Protein AF-A0A838KP47-F1 (afdb_monomer_lite)

Radius of gyration: 16.25 Å; chains: 1; bounding box: 41×22×41 Å

Sequence (109 aa):
MSPIASRFADVGAPGHLAGQWFAALLRDGFATALTDSQAPFADLGSVGLRGLLSTVDLDRDLEAAIDHVMTGFASLSVHPDVVAGIRALERAGFRLVTLSNGAAAVADR

Secondary structure (DSSP, 8-state):
-HHHHHHHHTTT--TTHHHHHHHHHHHHHHHHHHTT----HHHHHHHHHHHHHTTS--SS-HHHHHHHHHHHHHTPPPPTTHHHHHHHHHHTT-------SS-GGGTT-

Foldseek 3Di:
DVLLLVLLVVFVHHSVVSVVLVVQLVVVVVVCVVPVHDDASLVSSLVSQLVVCVVGDTPDDSVVSSCSSSVSVLPDDDDPCVVVVVVVCVVVVDDDDDDDSHDPVSVVD

pLDDT: mean 93.73, std 6.31, range [60.62, 98.5]

Structure (mmCIF, N/CA/C/O backbone):
data_AF-A0A838KP47-F1
#
_entry.id   AF-A0A838KP47-F1
#
loop_
_atom_site.group_PDB
_atom_site.id
_atom_site.type_symbol
_atom_site.label_atom_id
_atom_site.label_alt_id
_atom_site.label_comp_id
_atom_site.label_asym_id
_atom_site.label_entity_id
_atom_site.label_seq_id
_atom_site.pdbx_PDB_ins_code
_atom_site.Cartn_x
_atom_site.Cartn_y
_atom_site.Cartn_z
_atom_site.occupancy
_atom_site.B_iso_or_equiv
_atom_site.auth_seq_id
_atom_site.auth_comp_id
_atom_site.auth_asym_id
_atom_site.auth_atom_id
_atom_site.pdbx_PDB_model_num
ATOM 1 N N . MET A 1 1 ? -5.610 -6.756 -3.994 1.00 78.62 1 MET A N 1
ATOM 2 C CA . MET A 1 1 ? -4.362 -6.514 -4.755 1.00 78.62 1 MET A CA 1
ATOM 3 C C . MET A 1 1 ? -4.596 -5.975 -6.161 1.00 78.62 1 MET A C 1
ATOM 5 O O . MET A 1 1 ? -3.721 -5.277 -6.651 1.00 78.62 1 MET A O 1
ATOM 9 N N . SER A 1 2 ? -5.751 -6.217 -6.793 1.00 87.06 2 SER A N 1
ATOM 10 C CA . SER A 1 2 ? -6.020 -5.783 -8.175 1.00 87.06 2 SER A CA 1
ATOM 11 C C . SER A 1 2 ? -5.728 -4.300 -8.474 1.00 87.06 2 SER A C 1
ATOM 13 O O . SER A 1 2 ? -5.097 -4.045 -9.495 1.00 87.06 2 SER A O 1
ATOM 15 N N . PRO A 1 3 ? -6.068 -3.323 -7.601 1.00 91.94 3 PRO A N 1
ATOM 16 C CA 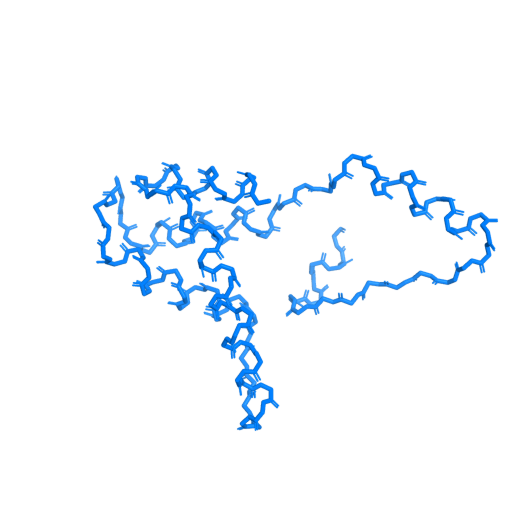. PRO A 1 3 ? -5.738 -1.920 -7.868 1.00 91.94 3 PRO A CA 1
ATOM 17 C C . PRO A 1 3 ? -4.230 -1.641 -7.938 1.00 91.94 3 PRO A C 1
ATOM 19 O O . PRO A 1 3 ? -3.792 -0.871 -8.783 1.00 91.94 3 PRO A O 1
ATOM 22 N N . ILE A 1 4 ? -3.422 -2.302 -7.102 1.00 95.62 4 ILE A N 1
ATOM 23 C CA . ILE A 1 4 ? -1.955 -2.175 -7.146 1.00 95.62 4 ILE A CA 1
ATOM 24 C C . ILE A 1 4 ? -1.371 -2.937 -8.328 1.00 95.62 4 ILE A C 1
ATOM 26 O O . ILE A 1 4 ? -0.479 -2.423 -8.988 1.00 95.62 4 ILE A O 1
ATOM 30 N N . ALA A 1 5 ? -1.903 -4.115 -8.654 1.00 97.06 5 ALA A N 1
ATOM 31 C CA . ALA A 1 5 ? -1.490 -4.846 -9.850 1.00 97.06 5 ALA A CA 1
ATOM 32 C C . ALA A 1 5 ? -1.669 -4.004 -11.128 1.00 97.06 5 ALA A C 1
ATOM 34 O O . ALA A 1 5 ? -0.807 -4.045 -12.002 1.00 97.06 5 ALA A O 1
ATOM 35 N N . SER A 1 6 ? -2.729 -3.187 -11.201 1.00 97.31 6 SER A N 1
ATOM 36 C CA . SER A 1 6 ? -2.908 -2.213 -12.287 1.00 97.31 6 SER A CA 1
ATOM 37 C C . SER A 1 6 ? -1.781 -1.183 -12.329 1.00 97.31 6 SER A C 1
ATOM 39 O O . SER A 1 6 ? -1.283 -0.892 -13.403 1.00 97.31 6 SER A O 1
ATOM 41 N N . ARG A 1 7 ? -1.319 -0.676 -11.177 1.00 97.75 7 ARG A N 1
ATOM 42 C CA . ARG A 1 7 ? -0.215 0.300 -11.130 1.00 97.75 7 ARG A CA 1
ATOM 43 C C . ARG A 1 7 ? 1.105 -0.253 -11.656 1.00 97.75 7 ARG A C 1
ATOM 45 O O . ARG A 1 7 ? 1.876 0.505 -12.225 1.00 97.75 7 ARG A O 1
ATOM 52 N N . PHE A 1 8 ? 1.356 -1.549 -11.478 1.00 97.88 8 PHE A N 1
ATOM 53 C CA . PHE A 1 8 ? 2.503 -2.220 -12.095 1.00 97.88 8 PHE A CA 1
ATOM 54 C C . PHE A 1 8 ? 2.324 -2.330 -13.614 1.00 97.88 8 PHE A C 1
ATOM 56 O O . PHE A 1 8 ? 3.246 -2.017 -14.360 1.00 97.88 8 PHE A O 1
ATOM 63 N N . ALA A 1 9 ? 1.131 -2.716 -14.075 1.00 97.75 9 ALA A N 1
ATOM 64 C CA . ALA A 1 9 ? 0.841 -2.803 -15.505 1.00 97.75 9 ALA A CA 1
ATOM 65 C C . ALA A 1 9 ? 0.966 -1.441 -16.215 1.00 97.75 9 ALA A C 1
ATOM 67 O O . ALA A 1 9 ? 1.484 -1.388 -17.326 1.00 97.75 9 ALA A O 1
ATOM 68 N N . ASP A 1 10 ? 0.563 -0.352 -15.553 1.00 97.75 10 ASP A N 1
ATOM 69 C CA . ASP A 1 10 ? 0.652 1.028 -16.058 1.00 97.75 10 ASP A CA 1
ATOM 70 C C . ASP A 1 10 ? 2.093 1.508 -16.335 1.00 97.75 10 ASP A C 1
ATOM 72 O O . ASP A 1 10 ? 2.258 2.567 -16.935 1.00 97.75 10 ASP A O 1
ATOM 76 N N . VAL A 1 11 ? 3.116 0.797 -15.841 1.00 97.88 11 VAL A N 1
ATOM 77 C CA . VAL A 1 11 ? 4.542 1.143 -16.025 1.00 97.88 11 VAL A CA 1
ATOM 78 C C . VAL A 1 11 ? 5.302 0.093 -16.845 1.00 97.88 11 VAL A C 1
ATOM 80 O O . VAL A 1 11 ? 6.532 0.055 -16.837 1.00 97.88 11 VAL A O 1
ATOM 83 N N . GLY A 1 12 ? 4.575 -0.815 -17.503 1.00 97.5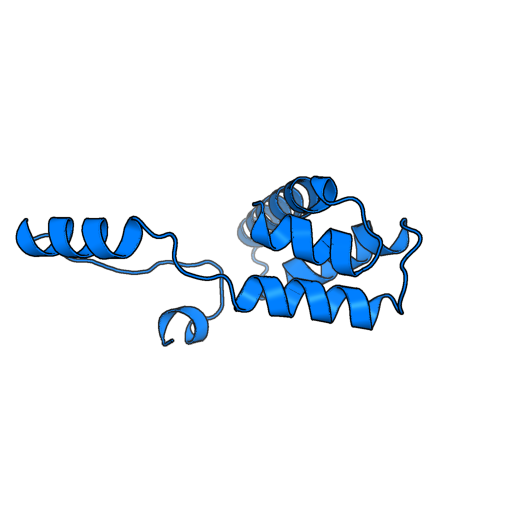0 12 GLY A N 1
ATOM 84 C CA . GLY A 1 12 ? 5.135 -1.927 -18.277 1.00 97.50 12 GLY A CA 1
ATOM 85 C C . GLY A 1 12 ? 5.489 -3.175 -17.457 1.00 97.50 12 GLY A C 1
ATOM 86 O O . GLY A 1 12 ? 5.895 -4.189 -18.024 1.00 97.50 12 GLY A O 1
ATOM 87 N N . ALA A 1 13 ? 5.293 -3.164 -16.135 1.00 97.88 13 ALA A N 1
ATOM 88 C CA . ALA A 1 13 ? 5.653 -4.290 -15.280 1.00 97.88 13 ALA A CA 1
ATOM 89 C C . ALA A 1 13 ? 4.540 -5.355 -15.174 1.00 97.88 13 ALA A C 1
ATOM 91 O O . ALA A 1 13 ? 3.348 -5.033 -15.136 1.00 97.88 13 ALA A O 1
ATOM 92 N N . PRO A 1 14 ? 4.884 -6.652 -15.040 1.00 97.25 14 PRO A N 1
ATOM 93 C CA . PRO A 1 14 ? 3.887 -7.693 -14.817 1.00 97.25 14 PRO A CA 1
ATOM 94 C C . PRO A 1 14 ? 3.090 -7.473 -13.522 1.00 97.25 14 PRO A C 1
ATOM 96 O O . PRO A 1 14 ? 3.648 -7.446 -12.426 1.00 97.25 14 PRO A O 1
ATOM 99 N N . GLY A 1 15 ? 1.758 -7.407 -13.619 1.00 96.94 15 GLY A N 1
ATOM 100 C CA . GLY A 1 15 ? 0.887 -7.114 -12.471 1.00 96.94 15 GLY A CA 1
ATOM 101 C C . GLY A 1 15 ? 0.987 -8.104 -11.298 1.00 96.94 15 GLY A C 1
ATOM 102 O O . GLY A 1 15 ? 0.676 -7.745 -10.162 1.00 96.94 15 GLY A O 1
ATOM 103 N N . HIS A 1 16 ? 1.460 -9.335 -11.529 1.00 95.50 16 HIS A N 1
ATOM 104 C CA . HIS A 1 16 ? 1.679 -10.318 -10.459 1.00 95.50 16 HIS A CA 1
ATOM 105 C C . HIS A 1 16 ? 2.814 -9.920 -9.499 1.00 95.50 16 HIS A C 1
ATOM 107 O O . HIS A 1 16 ? 2.814 -10.358 -8.346 1.00 95.50 16 HIS A O 1
ATOM 113 N N . LEU A 1 17 ? 3.734 -9.044 -9.927 1.00 96.88 17 LEU A N 1
ATOM 114 C CA . LEU A 1 17 ? 4.813 -8.531 -9.081 1.00 96.88 17 LEU A CA 1
ATOM 115 C C . LEU A 1 17 ? 4.292 -7.696 -7.905 1.00 96.88 17 LEU A C 1
ATOM 117 O O . LEU A 1 17 ? 4.971 -7.616 -6.887 1.00 96.88 17 LEU A O 1
ATOM 121 N N . ALA A 1 18 ? 3.071 -7.156 -7.977 1.00 97.44 18 ALA A N 1
ATOM 122 C CA . ALA A 1 18 ? 2.449 -6.441 -6.862 1.00 97.44 18 ALA A CA 1
ATOM 123 C C . ALA A 1 18 ? 2.353 -7.296 -5.586 1.00 97.44 18 ALA A C 1
ATOM 125 O O . ALA A 1 18 ? 2.607 -6.808 -4.486 1.00 97.44 18 ALA A O 1
ATOM 126 N N . GLY A 1 19 ? 2.006 -8.581 -5.725 1.00 96.88 19 GLY A N 1
ATOM 127 C CA . GLY A 1 19 ? 1.927 -9.499 -4.586 1.00 96.88 19 GLY A CA 1
ATOM 128 C C . GLY A 1 19 ? 3.304 -9.816 -4.004 1.00 96.88 19 GLY A C 1
ATOM 129 O O . GLY A 1 19 ? 3.475 -9.810 -2.786 1.00 96.88 19 GLY A O 1
ATOM 130 N N . GLN A 1 20 ? 4.293 -10.031 -4.875 1.00 96.25 20 GLN A N 1
ATOM 131 C CA . GLN A 1 20 ? 5.681 -10.267 -4.476 1.00 96.25 20 GLN A CA 1
ATOM 132 C C . GLN A 1 20 ? 6.274 -9.051 -3.757 1.00 96.25 20 GLN A C 1
ATOM 134 O O . GLN A 1 20 ? 6.871 -9.200 -2.693 1.00 96.25 20 GLN A O 1
ATOM 139 N N . TRP A 1 21 ? 6.067 -7.854 -4.307 1.00 97.81 21 TRP A N 1
ATOM 140 C CA . TRP A 1 21 ? 6.480 -6.592 -3.705 1.00 97.81 21 TRP A CA 1
ATOM 141 C C . TRP A 1 21 ? 5.889 -6.415 -2.309 1.00 97.81 21 TRP A C 1
ATOM 143 O O . TRP A 1 21 ? 6.626 -6.175 -1.357 1.00 97.81 21 TRP A O 1
ATOM 153 N N . PHE A 1 22 ? 4.573 -6.586 -2.163 1.00 97.00 22 PHE A N 1
ATOM 154 C CA . PHE A 1 22 ? 3.916 -6.376 -0.877 1.00 97.00 22 PHE A CA 1
ATOM 155 C C . PHE A 1 22 ? 4.365 -7.401 0.176 1.00 97.00 22 PHE A C 1
ATOM 157 O O . PHE A 1 22 ? 4.569 -7.050 1.337 1.00 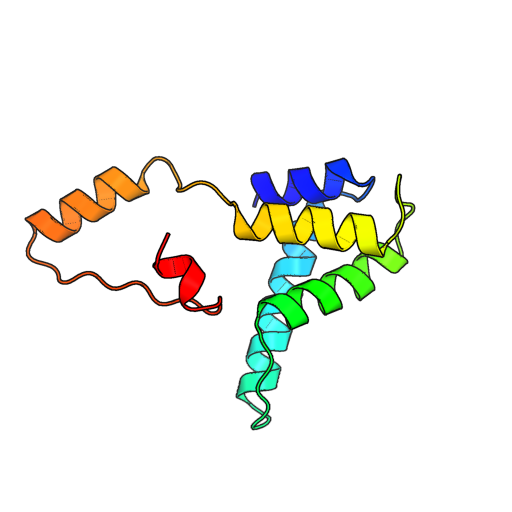97.00 22 PHE A O 1
ATOM 164 N N . ALA A 1 23 ? 4.586 -8.658 -0.222 1.00 96.69 23 ALA A N 1
ATOM 165 C CA . ALA A 1 23 ? 5.135 -9.677 0.669 1.00 96.69 23 ALA A CA 1
ATOM 166 C C . ALA A 1 23 ? 6.570 -9.345 1.119 1.00 96.69 23 ALA A C 1
ATOM 168 O O . ALA A 1 23 ? 6.886 -9.481 2.302 1.00 96.69 23 ALA A O 1
ATOM 169 N N . ALA A 1 24 ? 7.422 -8.878 0.200 1.00 95.81 24 ALA A N 1
ATOM 170 C CA . ALA A 1 24 ? 8.781 -8.442 0.518 1.00 95.81 24 ALA A CA 1
ATOM 171 C C . ALA A 1 24 ? 8.781 -7.224 1.455 1.00 95.81 24 ALA A C 1
ATOM 173 O O . ALA A 1 24 ? 9.488 -7.235 2.457 1.00 95.81 24 ALA A O 1
ATOM 174 N N . LEU A 1 25 ? 7.918 -6.238 1.199 1.00 96.06 25 LEU A N 1
ATOM 175 C CA . LEU A 1 25 ? 7.733 -5.065 2.054 1.00 96.06 25 LEU A CA 1
ATOM 176 C C . LEU A 1 25 ? 7.382 -5.452 3.498 1.00 96.06 25 LEU A C 1
ATOM 178 O O . LEU A 1 25 ? 7.994 -4.956 4.441 1.00 96.06 25 LEU A O 1
ATOM 182 N N . LEU A 1 26 ? 6.426 -6.367 3.689 1.00 95.50 26 LEU A N 1
ATOM 183 C CA . LEU A 1 26 ? 6.066 -6.840 5.028 1.00 95.50 26 LEU A CA 1
ATOM 184 C C . LEU A 1 26 ? 7.218 -7.595 5.699 1.00 95.50 26 LEU A C 1
ATOM 186 O O . LEU A 1 26 ? 7.491 -7.363 6.875 1.00 95.50 26 LEU A O 1
ATOM 190 N N . ARG A 1 27 ? 7.913 -8.469 4.960 1.00 95.31 27 ARG A N 1
ATOM 191 C CA . ARG A 1 27 ? 9.090 -9.192 5.464 1.00 95.31 27 ARG A CA 1
ATOM 192 C C . ARG A 1 27 ? 10.172 -8.224 5.944 1.00 95.31 27 ARG A C 1
ATOM 194 O O . ARG A 1 27 ? 10.719 -8.421 7.026 1.00 95.31 27 ARG A O 1
ATOM 201 N N . ASP A 1 28 ? 10.460 -7.192 5.163 1.00 93.56 28 ASP A N 1
ATOM 202 C CA . ASP A 1 28 ? 11.504 -6.220 5.483 1.00 93.56 28 ASP A CA 1
ATOM 203 C C . ASP A 1 28 ? 11.080 -5.341 6.671 1.00 93.56 28 ASP A C 1
ATOM 205 O O . ASP A 1 28 ? 11.878 -5.111 7.578 1.00 93.56 28 ASP A O 1
ATOM 209 N N . GLY A 1 29 ? 9.796 -4.969 6.757 1.00 92.75 29 GLY A N 1
ATOM 210 C CA . GLY A 1 29 ? 9.229 -4.310 7.938 1.00 92.75 29 GLY A CA 1
ATOM 211 C C . GLY A 1 29 ? 9.361 -5.150 9.215 1.00 92.75 29 GLY A C 1
ATOM 212 O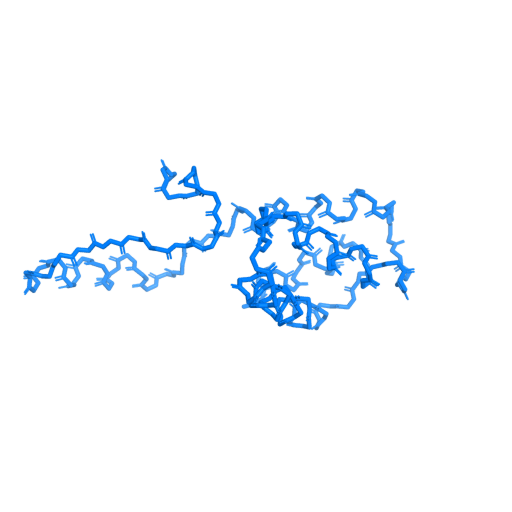 O . GLY A 1 29 ? 9.772 -4.638 10.260 1.00 92.75 29 GLY A O 1
ATOM 213 N N . PHE A 1 30 ? 9.099 -6.460 9.141 1.00 92.44 30 PHE A N 1
ATOM 214 C CA . PHE A 1 30 ? 9.330 -7.364 10.272 1.00 92.44 30 PHE A CA 1
ATOM 215 C C . PHE A 1 30 ? 10.807 -7.444 10.657 1.00 92.44 30 PHE A C 1
ATOM 217 O O . PHE A 1 30 ? 11.122 -7.421 11.844 1.00 92.44 30 PHE A O 1
ATOM 224 N N . ALA A 1 31 ? 11.711 -7.505 9.678 1.00 92.38 31 ALA A N 1
ATOM 225 C CA . ALA A 1 31 ? 13.143 -7.524 9.946 1.00 92.38 31 ALA A CA 1
ATOM 226 C C . ALA A 1 31 ? 13.589 -6.253 10.687 1.00 92.38 31 ALA A C 1
ATOM 228 O O . ALA A 1 31 ? 14.272 -6.366 11.701 1.00 92.38 31 ALA A O 1
ATOM 229 N N . THR A 1 32 ? 13.133 -5.066 10.261 1.00 90.31 32 THR A N 1
ATOM 230 C CA . THR A 1 32 ? 13.480 -3.804 10.940 1.00 90.31 32 THR A CA 1
ATOM 231 C C . THR A 1 32 ? 13.014 -3.770 12.394 1.00 90.31 32 THR A C 1
ATOM 233 O O . THR A 1 32 ? 13.780 -3.382 13.276 1.00 90.31 32 THR A O 1
ATOM 236 N N . ALA A 1 33 ? 11.811 -4.286 12.671 1.00 88.06 33 ALA A N 1
ATOM 237 C CA . ALA A 1 33 ? 11.270 -4.353 14.026 1.00 88.06 33 ALA A CA 1
ATOM 238 C C . ALA A 1 33 ? 12.086 -5.264 14.966 1.00 88.06 33 ALA A C 1
ATOM 240 O O . ALA A 1 33 ? 12.039 -5.082 16.180 1.00 88.06 33 ALA A O 1
ATOM 241 N N . LEU A 1 34 ? 12.836 -6.231 14.424 1.00 91.12 34 LEU A N 1
ATOM 242 C CA . LEU A 1 34 ? 13.671 -7.158 15.197 1.00 91.12 34 LEU A CA 1
ATOM 243 C C . LEU A 1 34 ? 15.103 -6.653 15.423 1.00 91.12 34 LEU A C 1
ATOM 245 O O . LEU A 1 34 ? 15.786 -7.159 16.309 1.00 91.12 34 LEU A O 1
ATOM 249 N N . THR A 1 35 ? 15.573 -5.685 14.633 1.00 89.00 35 THR A N 1
ATOM 250 C CA . THR A 1 35 ? 16.972 -5.221 14.648 1.00 89.00 35 THR A CA 1
ATOM 251 C C . THR A 1 35 ? 17.165 -3.865 15.334 1.00 89.00 35 THR A C 1
ATOM 253 O O . THR A 1 35 ? 18.153 -3.193 15.052 1.00 89.00 35 THR A O 1
ATOM 256 N N . ASP A 1 36 ? 16.221 -3.434 16.181 1.00 77.94 36 ASP A N 1
ATOM 257 C CA . ASP A 1 36 ? 16.182 -2.099 16.820 1.00 77.94 36 ASP A CA 1
ATOM 258 C C . ASP A 1 36 ? 16.379 -0.938 15.819 1.00 77.94 36 ASP A C 1
ATOM 260 O O . ASP A 1 36 ? 16.936 0.116 16.117 1.00 77.94 36 ASP A O 1
ATOM 264 N N . SER A 1 37 ? 15.937 -1.155 14.576 1.00 83.38 37 SER A N 1
ATOM 265 C CA . SER A 1 37 ? 16.030 -0.194 13.481 1.00 83.38 37 SER A CA 1
ATOM 266 C C . SER A 1 37 ? 14.632 0.277 13.112 1.00 83.38 37 SER A C 1
ATOM 268 O O . SER A 1 37 ? 13.673 -0.489 13.170 1.00 83.38 37 SER A O 1
ATOM 270 N N . GLN A 1 38 ? 14.498 1.545 12.740 1.00 81.69 38 GLN A N 1
ATOM 271 C CA . GLN A 1 38 ? 13.225 2.136 12.347 1.00 81.69 38 GLN A CA 1
ATOM 272 C C . GLN A 1 38 ? 13.382 2.769 10.970 1.00 81.69 38 GLN A C 1
ATOM 274 O O . GLN A 1 38 ? 14.292 3.567 10.747 1.00 81.69 38 GLN A O 1
ATOM 279 N N . ALA A 1 39 ? 12.478 2.423 10.060 1.00 88.75 39 ALA A N 1
ATOM 280 C CA . ALA A 1 39 ? 12.383 3.027 8.741 1.00 88.75 39 ALA A CA 1
ATOM 281 C C . ALA A 1 39 ? 10.910 3.328 8.433 1.00 88.75 39 ALA A C 1
ATOM 283 O O . ALA A 1 39 ? 10.040 2.516 8.769 1.00 88.75 39 ALA A O 1
ATOM 284 N N . PRO A 1 40 ? 10.597 4.463 7.787 1.00 91.75 40 PRO A N 1
ATOM 285 C CA . PRO A 1 40 ? 9.254 4.713 7.288 1.00 91.75 40 PRO A CA 1
ATOM 286 C C . PRO A 1 40 ? 8.798 3.593 6.344 1.00 91.75 40 PRO A C 1
ATOM 288 O O . PRO A 1 40 ? 9.525 3.178 5.444 1.00 91.75 40 PRO A O 1
ATOM 291 N N . PHE A 1 41 ? 7.557 3.127 6.504 1.00 92.94 41 PHE A N 1
ATOM 292 C CA . PHE A 1 41 ? 7.009 2.046 5.675 1.00 92.94 41 PHE A CA 1
ATOM 293 C C . PHE A 1 41 ? 6.987 2.396 4.178 1.00 92.94 41 PHE A C 1
ATOM 295 O O . PHE A 1 41 ? 7.158 1.523 3.329 1.00 92.94 41 PHE A O 1
ATOM 302 N N . ALA A 1 42 ? 6.820 3.682 3.848 1.00 93.94 42 ALA A N 1
ATOM 303 C CA . ALA A 1 42 ? 6.906 4.169 2.475 1.00 93.94 42 ALA A CA 1
ATOM 304 C C . ALA A 1 42 ? 8.313 3.985 1.882 1.00 93.94 42 ALA A C 1
ATOM 306 O O . ALA A 1 42 ? 8.431 3.562 0.735 1.00 93.94 42 ALA A O 1
ATOM 307 N N . ASP A 1 43 ? 9.362 4.216 2.672 1.00 95.31 43 ASP A N 1
ATOM 308 C CA . ASP A 1 43 ? 10.750 4.088 2.222 1.00 95.31 43 ASP A CA 1
ATOM 309 C C . ASP A 1 43 ? 11.090 2.625 1.932 1.00 95.31 43 ASP A C 1
ATOM 311 O O . ASP A 1 43 ? 11.644 2.315 0.877 1.00 95.31 43 ASP A O 1
ATOM 315 N N . LEU A 1 44 ? 10.674 1.707 2.815 1.00 95.69 44 LEU A N 1
ATOM 316 C CA . LEU A 1 44 ? 10.787 0.263 2.577 1.00 95.69 44 LEU A CA 1
ATOM 317 C C . LEU A 1 44 ? 10.035 -0.153 1.302 1.00 95.69 44 LEU A C 1
ATOM 319 O O . LEU A 1 44 ? 10.545 -0.942 0.505 1.00 95.69 44 LEU A O 1
ATOM 323 N N . GLY A 1 45 ? 8.845 0.416 1.077 1.00 96.69 45 GLY A N 1
ATOM 324 C CA . GLY A 1 45 ? 8.053 0.190 -0.132 1.00 96.69 45 GLY A CA 1
ATOM 325 C C . GLY A 1 45 ? 8.807 0.601 -1.395 1.00 96.69 45 GLY A C 1
ATOM 326 O O . GLY A 1 45 ? 8.927 -0.202 -2.324 1.00 96.69 45 GLY A O 1
ATOM 327 N N . SER A 1 46 ? 9.378 1.805 -1.398 1.00 97.88 46 SER A N 1
ATOM 328 C CA . SER A 1 46 ? 10.170 2.345 -2.507 1.00 97.88 46 SER A CA 1
ATOM 329 C C . SER A 1 46 ? 11.456 1.553 -2.757 1.00 97.88 46 SER A C 1
ATOM 331 O O . SER A 1 46 ? 11.804 1.296 -3.909 1.00 97.88 46 SER A O 1
ATOM 333 N N . VAL A 1 47 ? 12.156 1.115 -1.704 1.00 96.94 47 VAL A N 1
ATOM 334 C CA . VAL A 1 47 ? 13.344 0.249 -1.828 1.00 96.94 47 VAL A CA 1
ATOM 335 C C . VAL A 1 47 ? 12.973 -1.092 -2.466 1.00 96.94 47 VAL A C 1
ATOM 337 O O . VAL A 1 47 ? 13.636 -1.521 -3.413 1.00 96.94 47 VAL A O 1
ATOM 340 N N . GLY A 1 48 ? 11.883 -1.717 -2.012 1.00 97.31 48 GLY A N 1
ATOM 341 C CA . GLY A 1 48 ? 11.378 -2.960 -2.593 1.00 97.31 48 GLY A CA 1
ATOM 342 C C . GLY A 1 48 ? 10.992 -2.814 -4.069 1.00 97.31 48 GLY A C 1
ATOM 343 O O . GLY A 1 48 ? 11.318 -3.684 -4.878 1.00 97.31 48 GLY A O 1
ATOM 344 N N . LEU A 1 49 ? 10.349 -1.700 -4.447 1.00 98.19 49 LEU A N 1
ATOM 345 C CA . LEU A 1 49 ? 10.034 -1.407 -5.850 1.00 98.19 49 LEU A CA 1
ATOM 346 C C . LEU A 1 49 ? 11.295 -1.223 -6.685 1.00 98.19 49 LEU A C 1
ATOM 348 O O . LEU A 1 49 ? 11.387 -1.808 -7.757 1.00 98.19 49 LEU A O 1
ATOM 352 N N . ARG A 1 50 ? 12.286 -0.474 -6.193 1.00 98.19 50 ARG A N 1
ATOM 353 C CA . ARG A 1 50 ? 13.552 -0.265 -6.909 1.00 98.19 50 ARG A CA 1
ATOM 354 C C . ARG A 1 50 ? 14.257 -1.587 -7.212 1.00 98.19 50 ARG A C 1
ATOM 356 O O . ARG A 1 50 ? 14.735 -1.789 -8.327 1.00 98.19 50 ARG A O 1
ATOM 363 N N . GLY A 1 51 ? 14.272 -2.512 -6.251 1.00 96.56 51 GLY A N 1
ATOM 364 C CA . GLY A 1 51 ? 14.835 -3.850 -6.440 1.00 96.56 51 GLY A CA 1
ATOM 365 C C . GLY A 1 51 ? 14.094 -4.686 -7.488 1.00 96.56 51 GLY A C 1
ATOM 366 O O . GLY A 1 51 ? 14.732 -5.358 -8.290 1.00 96.56 51 GLY A O 1
ATOM 367 N N . LEU A 1 52 ? 12.760 -4.631 -7.516 1.00 96.31 52 LEU A N 1
ATOM 368 C CA . LEU A 1 52 ? 11.960 -5.403 -8.474 1.00 96.31 52 LEU A CA 1
ATOM 369 C C . LEU A 1 52 ? 11.963 -4.785 -9.875 1.00 96.31 52 LEU A C 1
ATOM 371 O O . LEU A 1 52 ? 12.236 -5.474 -10.855 1.00 96.31 52 LEU A O 1
ATOM 375 N N . LEU A 1 53 ? 11.675 -3.488 -9.974 1.00 97.62 53 LEU A N 1
ATOM 376 C CA . LEU A 1 53 ? 11.471 -2.791 -11.242 1.00 97.62 53 LEU A CA 1
ATOM 377 C C . LEU A 1 53 ? 12.776 -2.571 -12.019 1.00 97.62 53 LEU A C 1
ATOM 379 O O . LEU A 1 53 ? 12.735 -2.509 -13.240 1.00 97.62 53 LEU A O 1
ATOM 383 N N . SER A 1 54 ? 13.936 -2.546 -11.354 1.00 96.56 54 SER A N 1
ATOM 384 C CA . SER A 1 54 ? 15.244 -2.479 -12.036 1.00 96.56 54 SER A CA 1
ATOM 385 C C . SER A 1 54 ? 15.570 -3.707 -12.896 1.00 96.56 54 SER A C 1
ATOM 387 O O . SER A 1 54 ? 16.496 -3.662 -13.701 1.00 96.56 54 SER A O 1
ATOM 389 N N . THR A 1 55 ? 14.820 -4.803 -12.738 1.00 93.62 55 THR A N 1
ATOM 390 C CA . THR A 1 55 ? 14.988 -6.048 -13.508 1.00 93.62 55 THR A CA 1
ATOM 391 C C . THR A 1 55 ? 13.962 -6.212 -14.631 1.00 93.62 55 THR A C 1
ATOM 393 O O . THR A 1 55 ? 13.928 -7.250 -15.293 1.00 93.62 55 THR A O 1
ATOM 396 N N . VAL A 1 56 ? 13.113 -5.205 -14.835 1.00 95.44 56 VAL A N 1
ATOM 397 C CA . VAL A 1 56 ? 11.984 -5.226 -15.766 1.00 95.44 56 VAL A CA 1
ATOM 398 C C . VAL A 1 56 ? 12.201 -4.171 -16.848 1.00 95.44 56 VAL A C 1
ATOM 400 O O . VAL A 1 56 ? 12.762 -3.112 -16.582 1.00 95.44 56 VAL A O 1
ATOM 403 N N . ASP A 1 57 ? 11.746 -4.460 -18.065 1.00 96.06 57 ASP A N 1
ATOM 404 C CA . ASP A 1 57 ? 11.682 -3.466 -19.138 1.00 96.06 57 ASP A CA 1
ATOM 405 C C . ASP A 1 57 ? 10.467 -2.555 -18.903 1.00 96.06 57 ASP A C 1
ATOM 407 O O . ASP A 1 57 ? 9.321 -2.994 -19.017 1.00 96.06 57 ASP A O 1
ATOM 411 N N . LEU A 1 58 ? 10.723 -1.321 -18.470 1.00 97.75 58 LEU A N 1
ATOM 412 C CA . LEU A 1 58 ? 9.698 -0.340 -18.111 1.00 97.75 58 LEU A CA 1
ATOM 413 C C . LEU A 1 58 ? 9.405 0.584 -19.295 1.00 97.75 58 LEU A C 1
ATOM 415 O O . LEU A 1 58 ? 10.292 0.920 -20.075 1.00 97.75 58 LEU A O 1
ATOM 419 N N . ASP A 1 59 ? 8.179 1.095 -19.374 1.00 96.31 59 ASP A N 1
ATOM 420 C CA . ASP A 1 59 ? 7.803 2.096 -20.386 1.00 96.31 59 ASP A CA 1
ATOM 421 C C . ASP A 1 59 ? 8.223 3.537 -20.028 1.00 96.31 59 ASP A C 1
ATOM 423 O O . ASP A 1 59 ? 7.954 4.487 -20.770 1.00 96.31 59 ASP A O 1
ATOM 427 N N . ARG A 1 60 ? 8.884 3.704 -18.878 1.00 97.19 60 ARG A N 1
ATOM 428 C CA . ARG A 1 60 ? 9.318 4.978 -18.301 1.00 97.19 60 ARG A CA 1
ATOM 429 C C . ARG A 1 60 ? 10.552 4.809 -17.422 1.00 97.19 60 ARG A C 1
ATOM 431 O O . ARG A 1 60 ? 10.972 3.697 -17.121 1.00 97.19 60 ARG A O 1
ATOM 438 N N . ASP A 1 61 ? 11.093 5.937 -16.969 1.00 97.88 61 ASP A N 1
ATOM 439 C CA . ASP A 1 61 ? 12.185 5.960 -15.996 1.00 97.88 61 ASP A CA 1
ATOM 440 C C . ASP A 1 61 ? 11.814 5.251 -14.678 1.00 97.88 61 ASP A C 1
ATOM 442 O O . ASP A 1 61 ? 10.669 5.313 -14.219 1.00 97.88 61 ASP A O 1
ATOM 446 N N . LEU A 1 62 ? 12.805 4.602 -14.060 1.00 98.12 62 LEU A N 1
ATOM 447 C CA . LEU A 1 62 ? 12.641 3.804 -12.845 1.00 98.12 62 LEU A CA 1
ATOM 448 C C . LEU A 1 62 ? 12.058 4.615 -11.685 1.00 98.12 62 LEU A C 1
ATOM 450 O O . LEU A 1 62 ? 11.143 4.142 -11.013 1.00 98.12 62 LEU A O 1
ATOM 454 N N . GLU A 1 63 ? 12.551 5.830 -11.451 1.00 98.19 63 GLU A N 1
ATOM 455 C CA . GLU A 1 63 ? 12.074 6.662 -10.344 1.00 98.19 63 GLU A CA 1
ATOM 456 C C . GLU A 1 63 ? 10.638 7.130 -10.610 1.00 98.19 63 GLU A C 1
ATOM 458 O O . GLU A 1 63 ? 9.777 7.032 -9.736 1.00 98.19 63 GLU A O 1
ATOM 463 N N . ALA A 1 64 ? 10.326 7.489 -11.860 1.00 98.31 64 ALA A N 1
ATOM 464 C CA . ALA A 1 64 ? 8.960 7.819 -12.267 1.00 98.31 64 ALA A CA 1
ATOM 465 C C . ALA A 1 64 ? 7.987 6.625 -12.149 1.00 98.31 64 ALA A C 1
ATOM 467 O O . ALA A 1 64 ? 6.790 6.817 -11.907 1.00 98.31 64 ALA A O 1
ATOM 468 N N . ALA A 1 65 ? 8.465 5.391 -12.334 1.00 98.44 65 ALA A N 1
ATOM 469 C CA . ALA A 1 65 ? 7.674 4.180 -12.125 1.00 98.44 65 ALA A CA 1
ATOM 470 C C . ALA A 1 65 ? 7.422 3.908 -10.634 1.00 98.44 65 ALA A C 1
ATOM 472 O O . ALA A 1 65 ? 6.287 3.616 -10.247 1.00 98.44 65 ALA A O 1
ATOM 473 N N . ILE A 1 66 ? 8.453 4.045 -9.794 1.00 98.50 66 ILE A N 1
ATOM 474 C CA . ILE A 1 66 ? 8.344 3.912 -8.335 1.00 98.50 66 ILE A CA 1
ATOM 475 C C . ILE A 1 66 ? 7.329 4.924 -7.793 1.00 98.50 66 ILE A C 1
ATOM 477 O O . ILE A 1 66 ? 6.395 4.533 -7.088 1.00 98.50 66 ILE A O 1
ATOM 481 N N . ASP A 1 67 ? 7.454 6.194 -8.180 1.00 98.31 67 ASP A N 1
ATOM 482 C CA . ASP A 1 67 ? 6.557 7.267 -7.748 1.00 98.31 67 ASP A CA 1
ATOM 483 C C . ASP A 1 67 ? 5.103 7.007 -8.159 1.00 98.31 67 ASP A C 1
ATOM 485 O O . ASP A 1 67 ? 4.183 7.206 -7.358 1.00 98.31 67 ASP A O 1
ATOM 489 N N . HIS A 1 68 ? 4.875 6.508 -9.380 1.00 98.06 68 HIS A N 1
ATOM 490 C CA . HIS A 1 68 ? 3.538 6.138 -9.859 1.00 98.06 68 HIS A CA 1
ATOM 491 C C . HIS A 1 68 ? 2.902 5.048 -8.991 1.00 98.06 68 HIS A C 1
ATOM 493 O O . HIS A 1 68 ? 1.756 5.182 -8.548 1.00 98.06 68 HIS A O 1
ATOM 499 N N . VAL A 1 69 ? 3.648 3.978 -8.707 1.00 97.94 69 VAL A N 1
ATOM 500 C CA . VAL A 1 69 ? 3.148 2.859 -7.902 1.00 97.94 69 VAL A CA 1
ATOM 501 C C . VAL A 1 69 ? 2.911 3.285 -6.452 1.00 97.94 69 VAL A C 1
ATOM 503 O O . VAL A 1 69 ? 1.845 2.989 -5.906 1.00 97.94 69 VAL A O 1
ATOM 506 N N . MET A 1 70 ? 3.838 4.027 -5.839 1.00 97.25 70 MET A N 1
ATOM 507 C CA . MET A 1 70 ? 3.708 4.499 -4.454 1.00 97.25 70 MET A CA 1
ATOM 508 C C . MET A 1 70 ? 2.567 5.505 -4.286 1.00 97.25 70 MET A C 1
ATOM 510 O O . MET A 1 70 ? 1.809 5.421 -3.316 1.00 97.25 70 MET A O 1
ATOM 514 N N . THR A 1 71 ? 2.367 6.397 -5.259 1.00 95.75 71 THR A N 1
ATOM 515 C CA . THR A 1 71 ? 1.210 7.304 -5.290 1.00 95.75 71 THR A CA 1
ATOM 516 C C . THR A 1 71 ? -0.095 6.516 -5.391 1.00 95.75 71 THR A C 1
ATOM 518 O O . THR A 1 71 ? -1.055 6.790 -4.665 1.00 95.75 71 THR A O 1
ATOM 521 N N . GLY A 1 72 ? -0.136 5.494 -6.249 1.00 95.06 72 GLY A N 1
ATOM 522 C CA . GLY A 1 72 ? -1.278 4.591 -6.365 1.00 95.06 72 GLY A CA 1
ATOM 523 C C . GLY A 1 72 ? -1.561 3.806 -5.081 1.00 95.06 72 GLY A C 1
ATOM 524 O O . GLY A 1 72 ? -2.721 3.616 -4.722 1.00 95.06 72 GLY A O 1
ATOM 525 N N . PHE A 1 73 ? -0.518 3.401 -4.357 1.00 94.62 73 PHE A N 1
ATOM 526 C CA . PHE A 1 73 ? -0.637 2.727 -3.066 1.00 94.62 73 PHE A CA 1
ATOM 527 C C . PHE A 1 73 ? -1.1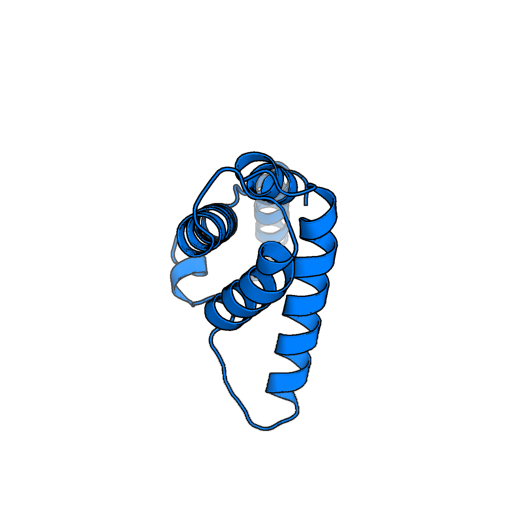77 3.642 -1.964 1.00 94.62 73 PHE A C 1
ATOM 529 O O . PHE A 1 73 ? -2.070 3.243 -1.217 1.00 94.62 73 PHE A O 1
ATOM 536 N N . ALA A 1 74 ? -0.721 4.893 -1.913 1.00 92.06 74 ALA A N 1
ATOM 537 C CA . ALA A 1 74 ? -1.184 5.885 -0.944 1.00 92.06 74 ALA A CA 1
ATOM 538 C C . ALA A 1 74 ? -2.614 6.406 -1.201 1.00 92.06 74 ALA A C 1
ATOM 540 O O . ALA A 1 74 ? -3.164 7.114 -0.357 1.00 92.06 74 ALA A O 1
ATOM 541 N N . SER A 1 75 ? -3.206 6.088 -2.358 1.00 90.50 75 SER A N 1
ATOM 542 C CA . SER A 1 75 ? -4.524 6.572 -2.803 1.00 90.50 75 SER A CA 1
ATOM 543 C C . SER A 1 75 ? -5.543 5.449 -3.032 1.00 90.50 75 SER A C 1
ATOM 545 O O . SER A 1 75 ? -6.542 5.638 -3.728 1.00 90.50 75 SER A O 1
ATOM 547 N N . LEU A 1 76 ? -5.311 4.268 -2.447 1.00 91.88 76 LEU A N 1
ATOM 548 C CA . LEU A 1 76 ? -6.245 3.149 -2.537 1.00 91.88 76 LEU A CA 1
ATOM 549 C C . LEU A 1 76 ? -7.619 3.516 -1.971 1.00 91.88 76 LEU A C 1
ATOM 551 O O . LEU A 1 76 ? -7.750 3.982 -0.841 1.00 91.88 76 LEU A O 1
ATOM 555 N N . SER A 1 77 ? -8.657 3.257 -2.762 1.00 91.69 77 SER A N 1
ATOM 556 C CA . SER A 1 77 ? -10.036 3.460 -2.334 1.00 91.69 77 SER A CA 1
ATOM 557 C C . SER A 1 77 ? -10.452 2.429 -1.288 1.00 91.69 77 SER A C 1
ATOM 559 O O . SER A 1 77 ? -10.041 1.267 -1.328 1.00 91.69 77 SER A O 1
ATOM 561 N N . VAL A 1 78 ? -11.326 2.858 -0.379 1.00 92.38 78 VAL A N 1
ATOM 562 C CA . VAL A 1 78 ? -11.976 1.976 0.592 1.00 92.38 78 VAL A CA 1
ATOM 563 C C . VAL A 1 78 ? -12.757 0.866 -0.121 1.00 92.38 78 VAL A C 1
ATOM 565 O O . VAL A 1 78 ? -13.399 1.099 -1.148 1.00 92.38 78 VAL A O 1
ATOM 568 N N . HIS A 1 79 ? -12.706 -0.354 0.415 1.00 94.19 79 HIS A N 1
ATOM 569 C CA . HIS A 1 79 ? -13.466 -1.467 -0.147 1.00 94.19 79 HIS A CA 1
ATOM 570 C C . HIS A 1 79 ? -14.983 -1.259 0.083 1.00 94.19 79 HIS A C 1
ATOM 572 O O . HIS A 1 79 ? -15.363 -0.758 1.147 1.00 94.19 79 HIS A O 1
ATOM 578 N N . PRO A 1 80 ? -15.866 -1.624 -0.874 1.00 95.38 80 PRO A N 1
ATOM 579 C CA . PRO A 1 80 ? -17.289 -1.266 -0.816 1.00 95.38 80 PRO A CA 1
ATOM 580 C C . PRO A 1 80 ? -18.050 -1.748 0.429 1.00 95.38 80 PRO A C 1
ATOM 582 O O . PRO A 1 80 ? -19.037 -1.128 0.822 1.00 95.38 80 PRO A O 1
ATOM 585 N N . ASP A 1 81 ? -17.610 -2.837 1.061 1.00 96.31 81 ASP A N 1
ATOM 586 C CA . ASP A 1 81 ? -18.255 -3.405 2.254 1.00 96.31 81 ASP A CA 1
ATOM 587 C C . ASP A 1 81 ? -17.830 -2.743 3.580 1.00 96.31 81 ASP A C 1
ATOM 589 O O . ASP A 1 81 ? -18.551 -2.851 4.577 1.00 96.31 81 ASP A O 1
ATOM 593 N N . VAL A 1 82 ? -16.713 -2.008 3.606 1.00 96.38 82 VAL A N 1
ATOM 594 C CA . VAL A 1 82 ? -16.112 -1.488 4.845 1.00 96.38 82 VAL A CA 1
ATOM 595 C C . VAL A 1 82 ? -17.035 -0.480 5.518 1.00 96.38 82 VAL A C 1
ATOM 597 O O . VAL A 1 82 ? -17.246 -0.558 6.725 1.00 96.38 82 VAL A O 1
ATOM 600 N N . VAL A 1 83 ? -17.649 0.435 4.759 1.00 96.31 83 VAL A N 1
ATOM 601 C CA . VAL A 1 83 ? -18.533 1.473 5.323 1.00 96.31 83 VAL A CA 1
ATOM 602 C C . VAL A 1 83 ? -19.730 0.848 6.041 1.00 96.31 83 VAL A C 1
ATOM 604 O O . VAL A 1 83 ? -20.091 1.264 7.144 1.00 96.31 83 VAL A O 1
ATOM 607 N N . ALA A 1 84 ? -20.344 -0.168 5.433 1.00 97.94 84 ALA A N 1
ATOM 608 C CA . ALA A 1 84 ? -21.468 -0.873 6.036 1.00 97.94 84 ALA A CA 1
ATOM 609 C C . ALA A 1 84 ? -21.031 -1.669 7.278 1.00 97.94 84 ALA A C 1
ATOM 611 O O . ALA A 1 84 ? -21.722 -1.626 8.299 1.00 97.94 84 ALA A O 1
ATOM 612 N N . GLY A 1 85 ? -19.875 -2.340 7.215 1.00 98.00 85 GLY A N 1
ATOM 613 C CA . GLY A 1 85 ? -19.312 -3.107 8.329 1.00 98.00 85 GLY A CA 1
ATOM 614 C C . GLY A 1 85 ? -18.968 -2.242 9.542 1.00 98.00 85 GLY A C 1
ATOM 615 O O . GLY A 1 85 ? -19.386 -2.547 10.658 1.00 98.00 85 GLY A O 1
ATOM 616 N N . ILE A 1 86 ? -18.291 -1.113 9.326 1.00 97.62 86 ILE A N 1
ATOM 617 C CA . ILE A 1 86 ? -17.925 -0.154 10.378 1.00 97.62 86 ILE A CA 1
ATOM 618 C C . ILE A 1 86 ? -19.169 0.384 11.097 1.00 97.62 86 ILE A C 1
ATOM 620 O O . ILE A 1 86 ? -19.243 0.323 12.324 1.00 97.62 86 ILE A O 1
ATOM 624 N N . ARG A 1 87 ? -20.205 0.794 10.351 1.00 97.94 87 ARG A N 1
ATOM 625 C CA . ARG A 1 87 ? -21.492 1.233 10.928 1.00 97.94 87 ARG A CA 1
ATOM 626 C C . ARG A 1 87 ? -22.220 0.125 11.690 1.00 97.94 87 ARG A C 1
ATOM 628 O O . ARG A 1 87 ? -23.041 0.408 12.560 1.00 97.94 87 ARG A O 1
ATOM 635 N N . ALA A 1 88 ? -22.016 -1.139 11.326 1.00 98.50 88 ALA A N 1
ATOM 636 C CA . ALA A 1 88 ? -22.605 -2.263 12.047 1.00 98.50 88 ALA A CA 1
ATOM 637 C C . ALA A 1 88 ? -21.900 -2.505 13.388 1.00 98.50 88 ALA A C 1
ATOM 639 O O . ALA A 1 88 ? -22.578 -2.690 14.396 1.00 98.50 88 ALA A O 1
ATOM 640 N N . LEU A 1 89 ? -20.566 -2.436 13.409 1.00 98.31 89 LEU A N 1
ATOM 641 C CA . LEU A 1 89 ? -19.770 -2.564 14.632 1.00 98.31 89 LEU A CA 1
ATOM 642 C C . LEU A 1 89 ? -20.045 -1.419 15.615 1.00 98.31 89 LEU A C 1
ATOM 644 O O . LEU A 1 89 ? -20.227 -1.664 16.805 1.00 98.31 89 LEU A O 1
ATOM 648 N N . GLU A 1 90 ? -20.149 -0.187 15.116 1.00 98.06 90 GLU A N 1
ATOM 649 C CA . GLU A 1 90 ? -20.510 0.979 15.929 1.00 98.06 90 GLU A CA 1
ATOM 650 C C . GLU A 1 90 ? -21.886 0.802 16.59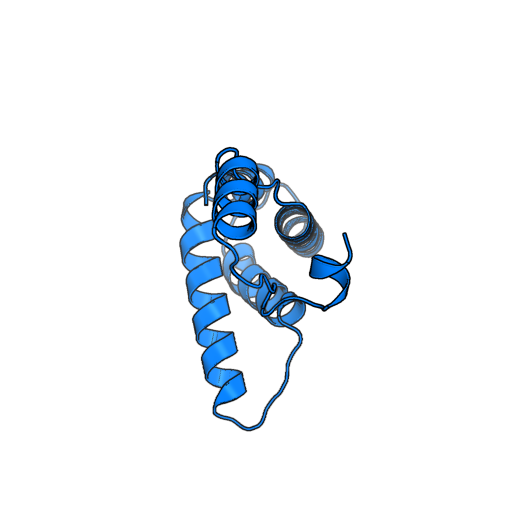4 1.00 98.06 90 GLU A C 1
ATOM 652 O O . GLU A 1 90 ? -22.012 0.938 17.810 1.00 98.06 90 GLU A O 1
ATOM 657 N N . ARG A 1 91 ? -22.916 0.408 15.827 1.00 98.50 91 ARG A N 1
ATOM 658 C CA . ARG A 1 91 ? -24.267 0.143 16.365 1.00 98.50 91 ARG A CA 1
ATOM 659 C C . ARG A 1 91 ? -24.306 -0.991 17.389 1.00 98.50 91 ARG A C 1
ATOM 661 O O . ARG A 1 91 ? -25.206 -1.013 18.222 1.00 98.50 91 ARG A O 1
ATOM 668 N N . ALA A 1 92 ? -23.359 -1.923 17.328 1.00 98.44 92 ALA A N 1
ATOM 669 C CA . ALA A 1 92 ? -23.210 -2.994 18.308 1.00 98.44 92 ALA A CA 1
ATOM 670 C C . ALA A 1 92 ? -22.467 -2.552 19.588 1.00 98.44 92 ALA A C 1
ATOM 672 O O . ALA A 1 92 ? -22.298 -3.359 20.499 1.00 98.44 92 ALA A O 1
ATOM 673 N N . GLY A 1 93 ? -22.045 -1.285 19.680 1.00 98.31 93 GLY A N 1
ATOM 674 C CA . GLY A 1 93 ? -21.401 -0.711 20.862 1.00 98.31 93 GLY A CA 1
ATOM 675 C C . GLY A 1 93 ? -19.886 -0.916 20.926 1.00 98.31 93 GLY A C 1
ATOM 676 O O . GLY A 1 93 ? -19.286 -0.683 21.977 1.00 98.31 93 GLY A O 1
ATOM 677 N N . PHE A 1 94 ? -19.245 -1.347 19.835 1.00 98.50 94 PHE A N 1
ATOM 678 C CA . PHE A 1 94 ? -17.791 -1.499 19.800 1.00 98.50 94 PHE A CA 1
ATOM 679 C C . PHE A 1 94 ? -17.082 -0.152 19.639 1.00 98.50 94 PHE A C 1
ATOM 681 O O . PHE A 1 94 ? -17.514 0.724 18.892 1.00 98.50 94 PHE A O 1
ATOM 688 N N . ARG A 1 95 ? -15.928 -0.016 20.302 1.00 97.62 95 ARG A N 1
ATOM 689 C CA . ARG A 1 95 ? -14.984 1.080 20.057 1.00 97.62 95 ARG A CA 1
ATOM 690 C C . ARG A 1 95 ? -14.123 0.738 18.848 1.00 97.62 95 ARG A C 1
ATOM 692 O O . ARG A 1 95 ? -13.600 -0.370 18.764 1.00 97.62 95 ARG A O 1
ATOM 699 N N . LEU A 1 96 ? -13.951 1.700 17.951 1.00 95.62 96 LEU A N 1
ATOM 700 C CA . LEU A 1 96 ? -13.228 1.520 16.697 1.00 95.62 96 LEU A CA 1
ATOM 701 C C . LEU A 1 96 ? -11.955 2.364 16.697 1.00 95.62 96 LEU A C 1
ATOM 703 O O . LEU A 1 96 ? -11.974 3.522 17.109 1.00 95.62 96 LEU A O 1
ATOM 707 N N . VAL A 1 97 ? -10.854 1.769 16.244 1.00 93.75 97 VAL A N 1
ATOM 708 C CA . VAL A 1 97 ? -9.554 2.427 16.069 1.00 93.75 97 VAL A CA 1
ATOM 709 C C . VAL A 1 97 ? -8.913 1.937 14.776 1.00 93.75 97 VAL A C 1
ATOM 711 O O . VAL A 1 97 ? -9.116 0.790 14.374 1.00 93.75 97 VAL A O 1
ATOM 714 N N . THR A 1 98 ? -8.120 2.791 14.140 1.00 91.56 98 THR A N 1
ATOM 715 C CA . THR A 1 98 ? -7.266 2.421 13.009 1.00 91.56 98 THR A CA 1
ATOM 716 C C . THR A 1 98 ? -5.834 2.247 13.489 1.00 91.56 98 THR A C 1
ATOM 718 O O . THR A 1 98 ? -5.293 3.122 14.161 1.00 91.56 98 THR A O 1
ATOM 721 N N . LEU A 1 99 ? -5.206 1.136 13.115 1.00 91.25 99 LEU A N 1
ATOM 722 C CA . LEU A 1 99 ? -3.785 0.887 13.328 1.00 91.25 99 LEU A CA 1
ATOM 723 C C . LEU A 1 99 ? -3.166 0.516 11.980 1.00 91.25 99 LEU A C 1
ATOM 725 O O . LEU A 1 99 ? -3.669 -0.376 11.299 1.00 91.25 99 LEU A O 1
ATOM 729 N N . SER A 1 100 ? -2.108 1.219 11.584 1.00 90.31 100 SER A N 1
ATOM 730 C CA . SER A 1 100 ? -1.451 1.045 10.289 1.00 90.31 100 SER A CA 1
ATOM 731 C C . SER A 1 100 ? 0.062 1.154 10.439 1.00 90.31 100 SER A C 1
ATOM 733 O O . SER A 1 100 ? 0.545 1.887 11.297 1.00 90.31 100 SER A O 1
ATOM 735 N N . ASN A 1 101 ? 0.794 0.460 9.565 1.00 89.88 101 ASN A N 1
ATOM 736 C CA . ASN A 1 101 ? 2.241 0.642 9.408 1.00 89.88 101 ASN A CA 1
ATOM 737 C C . ASN A 1 101 ? 2.578 1.939 8.646 1.00 89.88 101 ASN A C 1
ATOM 739 O O . ASN A 1 101 ? 3.725 2.374 8.638 1.00 89.88 101 ASN A O 1
ATOM 743 N N . GLY A 1 102 ? 1.597 2.535 7.956 1.00 83.75 102 GLY A N 1
ATOM 744 C CA . GLY A 1 102 ? 1.761 3.801 7.245 1.00 83.75 102 GLY A CA 1
ATOM 745 C C . GLY A 1 102 ? 1.868 5.004 8.184 1.00 83.75 102 GLY A C 1
ATOM 746 O O . GLY A 1 102 ? 1.607 4.912 9.381 1.00 83.75 102 GLY A O 1
ATOM 747 N N . ALA A 1 103 ? 2.228 6.161 7.625 1.00 82.06 103 ALA A N 1
ATOM 748 C CA . ALA A 1 103 ? 2.287 7.409 8.381 1.00 82.06 103 ALA A CA 1
ATOM 749 C C . ALA A 1 103 ? 0.922 7.766 8.997 1.00 82.06 103 ALA A C 1
ATOM 751 O O . ALA A 1 103 ? -0.117 7.505 8.389 1.00 82.06 103 ALA A O 1
ATOM 752 N N . ALA A 1 104 ? 0.928 8.436 10.155 1.00 82.25 104 ALA A N 1
ATOM 753 C CA . ALA A 1 104 ? -0.292 8.858 10.853 1.00 82.25 104 ALA A CA 1
ATOM 754 C C . ALA A 1 104 ? -1.256 9.649 9.948 1.00 82.25 104 ALA A C 1
ATOM 756 O O . ALA A 1 104 ? -2.453 9.386 9.954 1.00 82.25 104 ALA A O 1
ATOM 757 N N . ALA A 1 105 ? -0.715 10.493 9.063 1.00 82.06 105 ALA A N 1
ATOM 758 C CA . ALA A 1 105 ? -1.481 11.273 8.089 1.00 82.06 105 ALA A CA 1
ATOM 759 C C . ALA A 1 105 ? -2.341 10.434 7.119 1.00 82.06 105 ALA A C 1
ATOM 761 O O . ALA A 1 105 ? -3.207 10.982 6.444 1.00 82.06 105 ALA A O 1
ATOM 762 N N . VAL A 1 106 ? -2.105 9.121 7.003 1.00 78.31 106 VAL A N 1
ATOM 763 C CA . VAL A 1 106 ? -2.976 8.213 6.236 1.00 78.31 106 VAL A CA 1
ATOM 764 C C . VAL A 1 106 ? -4.308 7.990 6.957 1.00 78.31 106 VAL A C 1
ATOM 766 O O . VAL A 1 106 ? -5.325 7.832 6.293 1.00 78.31 106 VAL A O 1
ATOM 769 N N . ALA A 1 107 ? -4.309 7.986 8.291 1.00 75.62 107 ALA A N 1
ATOM 770 C CA . ALA A 1 107 ? -5.515 7.832 9.103 1.00 75.62 107 ALA A CA 1
ATOM 771 C C . ALA A 1 107 ? -6.301 9.145 9.270 1.00 75.62 107 ALA A C 1
ATOM 773 O O . ALA A 1 107 ? -7.484 9.099 9.588 1.00 75.62 107 ALA A O 1
ATOM 774 N N . ASP A 1 108 ? -5.661 10.293 9.032 1.00 75.56 108 ASP A N 1
ATOM 775 C CA . ASP A 1 108 ? -6.281 11.624 9.140 1.00 75.56 108 ASP A CA 1
ATOM 776 C C . ASP A 1 108 ? -7.099 12.030 7.896 1.00 75.56 108 ASP A C 1
ATOM 778 O O . ASP A 1 108 ? -7.661 13.127 7.860 1.00 75.56 108 ASP A O 1
ATOM 782 N N . ARG A 1 109 ? -7.125 11.188 6.856 1.00 60.62 109 ARG A N 1
ATOM 783 C CA . ARG A 1 109 ? -7.786 11.457 5.569 1.00 60.62 109 ARG A CA 1
ATOM 784 C C . ARG A 1 109 ? -9.186 10.866 5.469 1.00 60.62 109 ARG A C 1
ATOM 786 O O . ARG A 1 109 ? -9.405 9.747 5.978 1.00 60.62 109 ARG A O 1
#